Protein AF-A0A7U9T8M6-F1 (afdb_monomer_lite)

pLDDT: mean 84.76, std 17.14, range [43.5, 98.31]

Secondary structure (DSSP, 8-state):
-HHHHHHHHHHHHHHHHHHHHHHHHHHHHHHHHHHHHHHHHHH------S----------HHHHHHHHHHHHHHHHHHHHHHHHHHHHHHHHHTTSS-HHHHHHHIIIIIS---HHHHTTT--

Radius of gyration: 22.62 Å; chains: 1; bounding box: 49×28×73 Å

Structure (mmCIF, N/CA/C/O backbone):
data_AF-A0A7U9T8M6-F1
#
_entry.id   AF-A0A7U9T8M6-F1
#
loop_
_atom_site.group_PDB
_atom_site.id
_atom_site.type_symbol
_atom_site.label_atom_id
_atom_site.label_alt_id
_atom_site.label_comp_id
_atom_site.label_asym_id
_atom_site.label_entity_id
_atom_site.label_seq_id
_atom_site.pdbx_PDB_ins_code
_atom_site.Cartn_x
_atom_site.Cartn_y
_atom_site.Cartn_z
_atom_site.occupancy
_atom_site.B_iso_or_equiv
_atom_site.auth_seq_id
_atom_site.auth_comp_id
_atom_site.auth_asym_id
_atom_site.auth_atom_id
_atom_site.pdbx_PDB_model_num
ATOM 1 N N . MET A 1 1 ? -9.130 17.151 28.798 1.00 62.06 1 MET A N 1
ATOM 2 C CA . MET A 1 1 ? -8.121 17.793 27.920 1.00 62.06 1 MET A CA 1
ATOM 3 C C . MET A 1 1 ? -6.924 16.907 27.564 1.00 62.06 1 MET A C 1
ATOM 5 O O . MET A 1 1 ? -6.620 16.828 26.384 1.00 62.06 1 MET A O 1
ATOM 9 N N . ASN A 1 2 ? -6.233 16.244 28.505 1.00 72.81 2 ASN A N 1
ATOM 10 C CA . ASN A 1 2 ? -5.047 15.431 28.155 1.00 72.81 2 ASN A CA 1
ATOM 11 C C . ASN A 1 2 ? -5.383 14.055 27.547 1.00 72.81 2 ASN A C 1
ATOM 13 O O . ASN A 1 2 ? -4.680 13.612 26.644 1.00 72.81 2 ASN A O 1
ATOM 17 N N . GLN A 1 3 ? -6.468 13.413 27.993 1.00 77.69 3 GLN A N 1
ATOM 18 C CA . GLN A 1 3 ? -6.897 12.107 27.475 1.00 77.69 3 GLN A CA 1
ATOM 19 C C . GLN A 1 3 ? -7.436 12.201 26.038 1.00 77.69 3 GLN A C 1
ATOM 21 O O . GLN A 1 3 ? -6.969 11.506 25.151 1.00 77.69 3 GLN A O 1
ATOM 26 N N . GLU A 1 4 ? -8.316 13.164 25.778 1.00 80.38 4 GLU A N 1
ATOM 27 C CA . GLU A 1 4 ? -8.905 13.399 24.454 1.00 80.38 4 GLU A CA 1
ATOM 28 C C . GLU A 1 4 ? -7.852 13.702 23.371 1.00 80.38 4 GLU A C 1
ATOM 30 O O . GLU A 1 4 ? -7.903 13.167 22.266 1.00 80.38 4 GLU A O 1
ATOM 35 N N . LYS A 1 5 ? -6.817 14.488 23.708 1.00 82.75 5 LYS A N 1
ATOM 36 C CA . LYS A 1 5 ? -5.673 14.725 22.810 1.00 82.75 5 LYS A CA 1
ATOM 37 C C . LYS A 1 5 ? -4.901 13.440 22.494 1.00 82.75 5 LYS A C 1
ATOM 39 O O . LYS A 1 5 ? -4.399 13.286 21.381 1.00 82.75 5 LYS A O 1
ATOM 44 N N . LYS A 1 6 ? -4.793 12.529 23.465 1.00 86.31 6 LYS A N 1
ATOM 45 C CA . LYS A 1 6 ? -4.124 11.234 23.297 1.00 86.31 6 LYS A CA 1
ATOM 46 C C . LYS A 1 6 ? -4.929 10.317 22.372 1.00 86.31 6 LYS A C 1
ATOM 48 O O . LYS A 1 6 ? -4.344 9.720 21.472 1.00 86.31 6 LYS A O 1
ATOM 53 N N . ASP A 1 7 ? -6.247 10.283 22.533 1.00 86.50 7 ASP A N 1
ATOM 54 C CA . ASP A 1 7 ? -7.138 9.430 21.739 1.00 86.50 7 ASP A CA 1
ATOM 55 C C . ASP A 1 7 ? -7.186 9.877 20.266 1.00 86.50 7 ASP A C 1
ATOM 57 O O . ASP A 1 7 ? -7.083 9.055 19.351 1.00 86.50 7 ASP A O 1
ATOM 61 N N . ILE A 1 8 ? -7.237 11.192 20.016 1.00 90.19 8 ILE A N 1
ATOM 62 C CA . ILE A 1 8 ? -7.149 11.760 18.660 1.00 90.19 8 ILE A CA 1
ATOM 63 C C . ILE A 1 8 ? -5.828 11.355 17.988 1.00 90.19 8 ILE A C 1
ATOM 65 O O . ILE A 1 8 ? -5.831 10.892 16.844 1.00 90.19 8 ILE A O 1
ATOM 69 N N . SER A 1 9 ? -4.711 11.469 18.712 1.00 92.38 9 SER A N 1
ATOM 70 C CA . SER A 1 9 ? -3.384 11.090 18.214 1.00 92.38 9 SER A CA 1
ATOM 71 C C . SER A 1 9 ? -3.308 9.601 17.847 1.00 92.38 9 SER A C 1
ATOM 73 O O . SER A 1 9 ? -2.817 9.237 16.776 1.00 92.38 9 SER A O 1
ATOM 75 N N . GLU A 1 10 ? -3.872 8.718 18.674 1.00 93.69 10 GLU A N 1
ATOM 76 C CA . GLU A 1 10 ? -3.918 7.283 18.383 1.00 93.69 10 GLU A CA 1
ATOM 77 C C . GLU A 1 10 ? -4.730 6.973 17.112 1.00 93.69 10 GLU A C 1
ATOM 79 O O . GLU A 1 10 ? -4.304 6.179 16.263 1.00 93.69 10 GLU A O 1
ATOM 84 N N . ILE A 1 11 ? -5.881 7.628 16.940 1.00 94.00 11 ILE A N 1
ATOM 85 C CA . ILE A 1 11 ? -6.730 7.477 15.752 1.00 94.00 11 ILE A CA 1
ATOM 86 C C . ILE A 1 11 ? -5.989 7.926 14.487 1.00 94.00 11 ILE A C 1
ATOM 88 O O . ILE A 1 11 ? -6.077 7.267 13.444 1.00 94.00 11 ILE A O 1
ATOM 92 N N . GLU A 1 12 ? -5.255 9.034 14.548 1.00 95.06 12 GLU A N 1
ATOM 93 C CA . GLU A 1 12 ? -4.467 9.529 13.418 1.00 95.06 12 GLU A CA 1
ATOM 94 C C . GLU A 1 12 ? -3.354 8.559 13.023 1.00 95.06 12 GLU A C 1
ATOM 96 O O . GLU A 1 12 ? -3.203 8.253 11.835 1.00 95.06 12 GLU A O 1
ATOM 101 N N . LEU A 1 13 ? -2.644 7.993 14.002 1.00 96.12 13 LEU A N 1
ATOM 102 C CA . LEU A 1 13 ? -1.614 6.981 13.764 1.00 96.12 13 LEU A CA 1
ATOM 103 C C . LEU A 1 13 ? -2.193 5.727 13.096 1.00 96.12 13 LEU A C 1
ATOM 105 O O . LEU A 1 13 ? -1.621 5.223 12.123 1.00 96.12 13 LEU A O 1
ATOM 109 N N . LYS A 1 14 ? -3.358 5.249 13.553 1.00 95.56 14 LYS A N 1
ATOM 110 C CA . LYS A 1 14 ? -4.067 4.119 12.926 1.00 95.56 14 LYS A CA 1
ATOM 111 C C . LYS A 1 14 ? -4.458 4.440 11.481 1.00 95.56 14 LYS A C 1
ATOM 113 O O . LYS A 1 14 ? -4.183 3.650 10.576 1.00 95.56 14 LYS A O 1
ATOM 118 N N . LYS A 1 15 ? -5.036 5.620 11.231 1.00 94.75 15 LYS A N 1
ATOM 119 C CA . LYS A 1 15 ? -5.402 6.071 9.876 1.00 94.75 15 LYS A CA 1
ATOM 120 C C . LYS A 1 15 ? -4.183 6.155 8.960 1.00 94.75 15 LYS A C 1
ATOM 122 O O . LYS A 1 15 ? -4.259 5.729 7.809 1.00 94.75 15 LYS A O 1
ATOM 127 N N . GLU A 1 16 ? -3.067 6.692 9.442 1.00 96.38 16 GLU A N 1
ATOM 128 C CA . GLU A 1 16 ? -1.837 6.814 8.658 1.00 96.38 16 GLU A CA 1
ATOM 129 C C . GLU A 1 16 ? -1.225 5.443 8.343 1.00 96.38 16 GLU A C 1
ATOM 131 O O . GLU A 1 16 ? -0.836 5.180 7.199 1.00 96.38 16 GLU A O 1
ATOM 136 N N . TYR A 1 17 ? -1.236 4.526 9.314 1.00 97.06 17 TYR A N 1
ATOM 137 C CA . TYR A 1 17 ? -0.832 3.138 9.109 1.00 97.06 17 TYR A CA 1
ATOM 138 C C . TYR A 1 17 ? -1.648 2.466 7.992 1.00 97.06 17 TYR A C 1
ATOM 140 O O . TYR A 1 17 ? -1.063 1.923 7.046 1.00 97.06 17 TYR A O 1
ATOM 148 N N . LEU A 1 18 ? -2.983 2.576 8.043 1.00 96.50 18 LEU A N 1
ATOM 149 C CA . LEU A 1 18 ? -3.898 2.017 7.041 1.00 96.50 18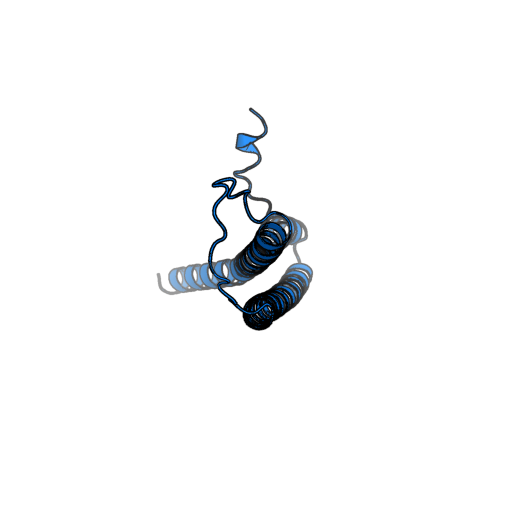 LEU A CA 1
ATOM 150 C C . LEU A 1 18 ? -3.697 2.655 5.653 1.00 96.50 18 LEU A C 1
ATOM 152 O O . LEU A 1 18 ? -3.539 1.954 4.648 1.00 96.50 18 LEU A O 1
ATOM 156 N N . LYS A 1 19 ? -3.584 3.991 5.579 1.00 95.25 19 LYS A N 1
ATOM 157 C CA . LYS A 1 19 ? -3.255 4.730 4.338 1.00 95.25 19 LYS A CA 1
ATOM 158 C C . LYS A 1 19 ? -1.912 4.308 3.739 1.00 95.25 19 LYS A C 1
ATOM 160 O O . LYS A 1 19 ? -1.696 4.444 2.529 1.00 95.25 19 LYS A O 1
ATOM 165 N N . GLY A 1 20 ? -1.012 3.771 4.559 1.00 95.69 20 GLY A N 1
ATOM 166 C CA . GLY A 1 20 ? 0.268 3.223 4.141 1.00 95.69 20 GLY A CA 1
ATOM 167 C C . GLY A 1 20 ? 0.163 2.115 3.088 1.00 95.69 20 GLY A C 1
ATOM 168 O O . GLY A 1 20 ? 1.094 1.980 2.292 1.00 95.69 20 GLY A O 1
ATOM 169 N N . TYR A 1 21 ? -0.932 1.347 3.041 1.00 97.31 21 TYR A N 1
ATOM 170 C CA . TYR A 1 21 ? -1.165 0.363 1.975 1.00 97.31 21 TYR A CA 1
ATOM 171 C C . TYR A 1 21 ? -1.521 1.032 0.644 1.00 97.31 21 TYR A C 1
ATOM 173 O O . TYR A 1 21 ? -0.898 0.733 -0.375 1.00 97.31 21 TYR A O 1
ATOM 181 N N . ALA A 1 22 ? -2.424 2.017 0.653 1.00 95.56 22 ALA A N 1
ATOM 182 C CA . ALA A 1 22 ? -2.776 2.781 -0.544 1.00 95.56 22 ALA A CA 1
ATOM 183 C C . ALA A 1 22 ? -1.545 3.462 -1.174 1.00 95.56 22 ALA A C 1
ATOM 185 O O . ALA A 1 22 ? -1.396 3.496 -2.397 1.00 95.56 22 ALA A O 1
ATOM 186 N N . LYS A 1 23 ? -0.626 3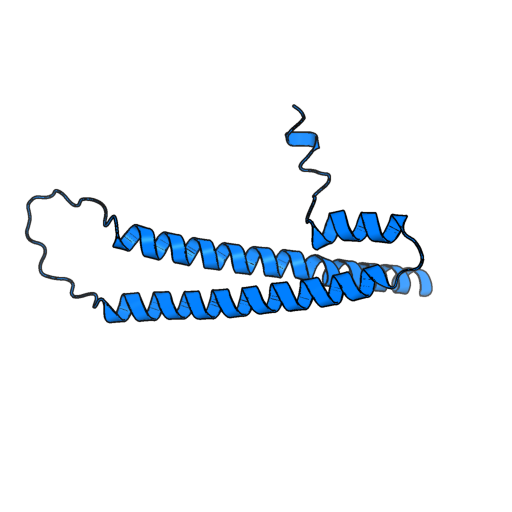.972 -0.338 1.00 95.75 23 LYS A N 1
ATOM 187 C CA . LYS A 1 23 ? 0.668 4.517 -0.785 1.00 95.75 23 LYS A CA 1
ATOM 188 C C . LYS A 1 23 ? 1.510 3.457 -1.513 1.00 95.75 23 LYS A C 1
ATOM 190 O O . LYS A 1 23 ? 1.981 3.734 -2.614 1.00 95.75 23 LYS A O 1
ATOM 195 N N . ALA A 1 24 ? 1.635 2.251 -0.953 1.00 96.38 24 ALA A N 1
ATOM 196 C CA . ALA A 1 24 ? 2.374 1.149 -1.578 1.00 96.38 24 ALA A CA 1
ATOM 197 C C . ALA A 1 24 ? 1.748 0.703 -2.914 1.00 96.38 24 ALA A C 1
ATOM 199 O O . ALA A 1 24 ? 2.464 0.507 -3.895 1.00 96.38 24 ALA A O 1
ATOM 200 N N . VAL A 1 25 ? 0.412 0.624 -2.994 1.00 96.75 25 VAL A N 1
ATOM 201 C CA . VAL A 1 25 ? -0.308 0.330 -4.249 1.00 96.75 25 VAL A CA 1
ATOM 202 C C . VAL A 1 25 ? 0.003 1.376 -5.321 1.00 96.75 25 VAL A C 1
ATOM 204 O O . 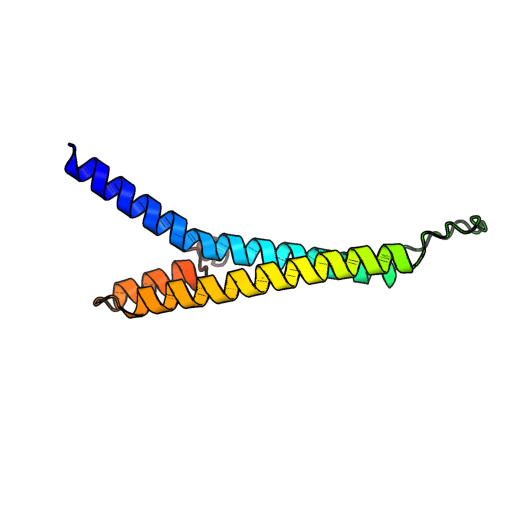VAL A 1 25 ? 0.311 1.016 -6.456 1.00 96.75 25 VAL A O 1
ATOM 207 N N . ARG A 1 26 ? -0.034 2.671 -4.976 1.00 96.31 26 ARG A N 1
ATOM 208 C CA . ARG A 1 26 ? 0.286 3.753 -5.922 1.00 96.31 26 ARG A CA 1
ATOM 209 C C . ARG A 1 26 ? 1.736 3.700 -6.403 1.00 96.31 26 ARG A C 1
ATOM 211 O O . ARG A 1 26 ? 1.972 3.901 -7.588 1.00 96.31 26 ARG A O 1
ATOM 218 N N . GLN A 1 27 ? 2.694 3.428 -5.517 1.00 97.00 27 GLN A N 1
ATOM 219 C CA . GLN A 1 27 ? 4.110 3.298 -5.888 1.00 97.00 27 GLN A CA 1
ATOM 220 C C . GLN A 1 27 ? 4.338 2.135 -6.859 1.00 97.00 27 GLN A C 1
ATOM 222 O O . GLN A 1 27 ? 4.982 2.321 -7.889 1.00 97.00 27 GLN A O 1
ATOM 227 N N . MET A 1 28 ? 3.736 0.975 -6.577 1.00 97.69 28 MET A N 1
ATOM 228 C CA . MET A 1 28 ? 3.778 -0.188 -7.463 1.00 97.69 28 MET A CA 1
ATOM 229 C C . MET A 1 28 ? 3.198 0.142 -8.847 1.00 97.69 28 MET A C 1
ATOM 231 O O . MET A 1 28 ? 3.881 -0.061 -9.845 1.00 97.69 28 MET A O 1
ATOM 235 N N . LYS A 1 29 ? 1.986 0.720 -8.911 1.00 96.12 29 LYS A N 1
ATOM 236 C CA . LYS A 1 29 ? 1.338 1.104 -10.181 1.00 96.12 29 LYS A CA 1
ATOM 237 C C . LYS A 1 29 ? 2.162 2.119 -10.982 1.00 96.12 29 LYS A C 1
ATOM 239 O O . LYS A 1 29 ? 2.244 2.011 -12.196 1.00 96.12 29 LYS A O 1
ATOM 244 N N . ARG A 1 30 ? 2.793 3.096 -10.321 1.00 97.56 30 ARG A N 1
ATOM 245 C CA . ARG A 1 30 ? 3.670 4.073 -10.995 1.00 97.56 30 ARG A CA 1
ATOM 246 C C . ARG A 1 30 ? 4.896 3.412 -11.624 1.00 97.56 30 ARG A C 1
ATOM 248 O O . ARG A 1 30 ? 5.247 3.759 -12.741 1.00 97.56 30 ARG A O 1
ATOM 255 N N . SER A 1 31 ? 5.534 2.476 -10.921 1.00 97.06 31 SER A N 1
ATOM 256 C CA . SER A 1 31 ? 6.678 1.729 -11.464 1.00 97.06 31 SER A CA 1
ATOM 257 C C . SER A 1 31 ? 6.248 0.809 -12.615 1.00 97.06 31 SER A C 1
ATOM 259 O O . SER A 1 31 ? 6.907 0.774 -13.644 1.00 97.06 31 SER A O 1
ATOM 261 N N . GLU A 1 32 ? 5.078 0.170 -12.512 1.00 97.00 32 GLU A N 1
ATOM 262 C CA . GLU A 1 32 ? 4.491 -0.619 -13.605 1.00 97.00 32 GLU A CA 1
ATOM 263 C C . GLU A 1 32 ? 4.241 0.216 -14.872 1.00 97.00 32 GLU A C 1
ATOM 265 O O . GLU A 1 32 ? 4.552 -0.226 -15.975 1.00 97.00 32 GLU A O 1
ATOM 270 N N . LEU A 1 33 ? 3.696 1.429 -14.723 1.00 95.94 33 LEU A N 1
ATOM 271 C CA . LEU A 1 33 ? 3.465 2.340 -15.848 1.00 95.94 33 LEU A CA 1
ATOM 272 C C . LEU A 1 33 ? 4.772 2.748 -16.529 1.00 95.94 33 LEU A C 1
ATOM 274 O O . LEU A 1 33 ? 4.836 2.723 -17.752 1.00 95.94 33 LEU A O 1
ATOM 278 N N . LYS A 1 34 ? 5.820 3.044 -15.753 1.00 94.94 34 LYS A N 1
ATOM 279 C CA . LYS A 1 34 ? 7.148 3.346 -16.303 1.00 94.94 34 LYS A CA 1
ATOM 280 C C . LYS A 1 34 ? 7.719 2.185 -17.109 1.00 94.94 34 LYS A C 1
ATOM 282 O O . LYS A 1 34 ? 8.213 2.399 -18.205 1.00 94.94 34 LYS A O 1
ATOM 287 N N . ILE A 1 35 ? 7.625 0.958 -16.591 1.00 95.81 35 ILE A N 1
ATOM 288 C CA . ILE A 1 35 ? 8.075 -0.242 -17.313 1.00 95.81 35 ILE A CA 1
ATOM 289 C C . ILE A 1 35 ? 7.327 -0.360 -18.648 1.00 95.81 35 ILE A C 1
ATOM 291 O O . ILE A 1 35 ? 7.950 -0.567 -19.686 1.00 95.81 35 ILE A O 1
ATOM 295 N N . LYS A 1 36 ? 6.000 -0.161 -18.649 1.00 93.69 36 LYS A N 1
ATOM 296 C CA . LYS A 1 36 ? 5.189 -0.180 -19.879 1.00 93.69 36 LYS A CA 1
ATOM 297 C C . LYS A 1 36 ? 5.617 0.900 -20.873 1.00 93.69 36 LYS A C 1
ATOM 299 O O . LYS A 1 36 ? 5.777 0.594 -22.047 1.00 93.69 36 LYS A O 1
ATOM 304 N N . GLU A 1 37 ? 5.832 2.127 -20.411 1.00 90.94 37 GLU A N 1
ATOM 305 C CA . GLU A 1 37 ? 6.310 3.241 -21.236 1.00 90.94 37 GLU A CA 1
ATOM 306 C C . GLU A 1 37 ? 7.685 2.942 -21.852 1.00 90.94 37 GLU A C 1
ATOM 308 O O . GLU A 1 37 ? 7.869 3.089 -23.057 1.00 90.94 37 GLU A O 1
ATOM 313 N N . MET A 1 38 ? 8.628 2.424 -21.057 1.00 89.44 38 MET A N 1
ATOM 314 C CA . MET A 1 38 ? 9.949 2.012 -21.542 1.00 89.44 38 MET A CA 1
ATOM 315 C C . MET A 1 38 ? 9.856 0.921 -22.613 1.00 89.44 38 MET A C 1
ATOM 317 O O . MET A 1 38 ? 10.608 0.955 -23.588 1.00 89.44 38 MET A O 1
ATOM 321 N N . CYS A 1 39 ? 8.947 -0.044 -22.459 1.00 87.31 39 CYS A N 1
ATOM 322 C CA . CYS A 1 39 ? 8.714 -1.083 -23.462 1.00 87.31 39 CYS A CA 1
ATOM 323 C C . CYS A 1 39 ? 8.074 -0.523 -24.741 1.00 87.31 39 CYS A C 1
ATOM 325 O O . CYS A 1 39 ? 8.499 -0.878 -25.838 1.00 87.31 39 CYS A O 1
ATOM 327 N N . LEU A 1 40 ? 7.090 0.373 -24.618 1.00 84.94 40 LEU A N 1
ATOM 328 C CA . LEU A 1 40 ? 6.427 1.006 -25.762 1.00 84.94 40 LEU A CA 1
ATOM 329 C C . LEU A 1 40 ? 7.392 1.878 -26.569 1.00 84.94 40 LEU A C 1
ATOM 331 O O . LEU A 1 40 ? 7.440 1.742 -27.786 1.00 84.94 40 LEU A O 1
ATOM 335 N N . ASN A 1 41 ? 8.219 2.687 -25.903 1.00 79.81 41 ASN A N 1
ATOM 336 C CA . ASN A 1 41 ? 9.224 3.529 -26.562 1.00 79.81 41 ASN A CA 1
ATOM 337 C C . ASN A 1 41 ? 10.274 2.705 -27.328 1.00 79.81 41 ASN A C 1
ATOM 339 O O . ASN A 1 41 ? 10.840 3.185 -28.305 1.00 79.81 41 ASN A O 1
ATOM 343 N N . ARG A 1 42 ? 10.526 1.455 -26.909 1.00 76.94 42 ARG A N 1
ATOM 344 C CA . ARG A 1 42 ? 11.402 0.522 -27.632 1.00 76.94 42 ARG A CA 1
ATOM 345 C C . ARG A 1 42 ? 10.735 -0.074 -28.873 1.00 76.94 42 ARG A C 1
ATOM 347 O O . ARG A 1 42 ? 11.410 -0.257 -29.879 1.00 76.94 42 ARG A O 1
ATOM 354 N N . ILE A 1 43 ? 9.458 -0.449 -28.782 1.00 72.19 43 ILE A N 1
ATOM 355 C CA . ILE A 1 43 ? 8.730 -1.129 -29.869 1.00 72.19 43 ILE A CA 1
ATOM 356 C C . ILE A 1 43 ? 8.269 -0.125 -30.933 1.00 72.19 43 ILE A C 1
ATOM 358 O O . ILE A 1 43 ? 8.290 -0.435 -32.121 1.00 72.19 43 ILE A O 1
ATOM 362 N N . CYS A 1 44 ? 7.902 1.082 -30.508 1.00 62.28 44 CYS A N 1
ATOM 363 C CA . CYS A 1 44 ? 7.453 2.174 -31.360 1.00 62.28 44 CYS A CA 1
ATOM 364 C C . CYS A 1 44 ? 8.368 3.394 -31.175 1.00 62.28 44 CYS A C 1
ATOM 366 O O . CYS A 1 44 ? 7.917 4.405 -30.627 1.00 62.28 44 CYS A O 1
ATOM 368 N N . PRO A 1 45 ? 9.645 3.336 -31.603 1.00 64.50 45 PRO A N 1
ATOM 369 C CA . PRO A 1 45 ? 10.447 4.542 -31.715 1.00 64.50 45 PRO A CA 1
ATOM 370 C C . PRO A 1 45 ? 9.742 5.407 -32.757 1.00 64.50 45 PRO A C 1
ATOM 372 O O . PRO A 1 45 ? 9.640 5.023 -33.921 1.00 64.50 45 PRO A O 1
ATOM 375 N N . SER A 1 46 ? 9.136 6.507 -32.314 1.00 56.16 46 SER A N 1
ATOM 376 C CA . SER A 1 46 ? 8.401 7.438 -33.166 1.00 56.16 46 SER A CA 1
ATOM 377 C C . SER A 1 46 ? 9.151 7.657 -34.478 1.00 56.16 46 SER A C 1
ATOM 379 O O . SER A 1 46 ? 10.335 7.987 -34.466 1.00 56.16 46 SER A O 1
ATOM 381 N N . VAL A 1 47 ? 8.444 7.428 -35.582 1.00 54.81 47 VAL A N 1
ATOM 382 C CA . VAL A 1 47 ? 8.897 7.589 -36.962 1.00 54.81 47 VAL A CA 1
ATOM 383 C C . VAL A 1 47 ? 9.545 8.969 -37.131 1.00 54.81 47 VAL A C 1
ATOM 385 O O . VAL A 1 47 ? 8.849 9.971 -37.266 1.00 54.81 47 VAL A O 1
ATOM 388 N N . ILE A 1 48 ? 10.878 9.029 -37.109 1.00 52.41 48 ILE A N 1
ATOM 389 C CA . ILE A 1 48 ? 11.641 10.172 -37.620 1.00 52.41 48 ILE A CA 1
ATOM 390 C C . ILE A 1 48 ? 11.794 9.905 -39.119 1.00 52.41 48 ILE A C 1
ATOM 392 O O . ILE A 1 48 ? 12.689 9.179 -39.545 1.00 52.41 48 ILE A O 1
ATOM 396 N N . ASN A 1 49 ? 10.850 10.412 -39.914 1.00 51.25 49 ASN A N 1
ATOM 397 C CA . ASN A 1 49 ? 10.836 10.284 -41.375 1.00 51.25 49 ASN A CA 1
ATOM 398 C C . ASN A 1 49 ? 11.487 11.503 -42.049 1.00 51.25 49 ASN A C 1
ATOM 400 O O . ASN A 1 49 ? 10.895 12.093 -42.945 1.00 51.25 49 ASN A O 1
ATOM 404 N N . ASP A 1 50 ? 12.689 11.892 -41.616 1.00 61.38 50 ASP A N 1
ATOM 405 C CA . ASP A 1 50 ? 13.414 13.035 -42.205 1.00 61.38 50 ASP A CA 1
ATOM 406 C C . ASP A 1 50 ? 14.375 12.622 -43.336 1.00 61.38 50 ASP A C 1
ATOM 408 O O . ASP A 1 50 ? 15.145 13.436 -43.836 1.00 61.38 50 ASP A O 1
ATOM 412 N N . GLY A 1 51 ? 14.353 11.354 -43.771 1.00 61.09 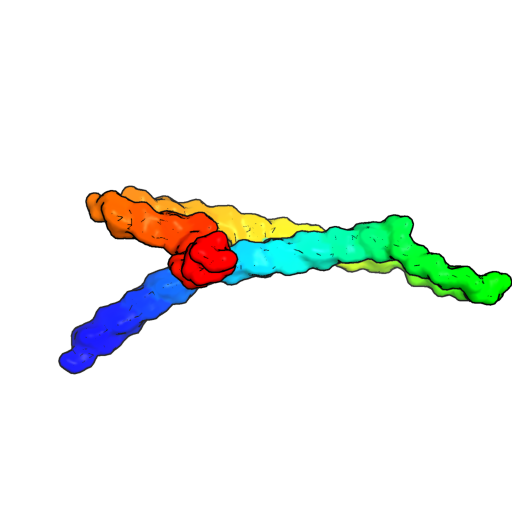51 GLY A N 1
ATOM 413 C CA . GLY A 1 51 ? 15.142 10.864 -44.915 1.00 61.09 51 GLY A CA 1
ATOM 414 C C . GLY A 1 51 ? 16.668 10.955 -44.751 1.00 61.09 51 GLY A C 1
ATOM 415 O O . GLY A 1 51 ? 17.409 10.610 -45.670 1.00 61.09 51 GLY A O 1
ATOM 416 N N . MET A 1 52 ? 17.149 11.398 -43.589 1.00 75.38 52 MET A N 1
ATOM 417 C CA . MET A 1 52 ? 18.548 11.706 -43.324 1.00 75.38 52 MET A CA 1
ATOM 418 C C . MET A 1 52 ? 19.171 10.590 -42.468 1.00 75.38 52 MET A C 1
ATOM 420 O O . MET A 1 52 ? 18.641 10.282 -41.397 1.00 75.38 52 MET A O 1
ATOM 424 N N . PRO A 1 53 ? 20.286 9.960 -42.887 1.00 58.75 53 PRO A N 1
ATOM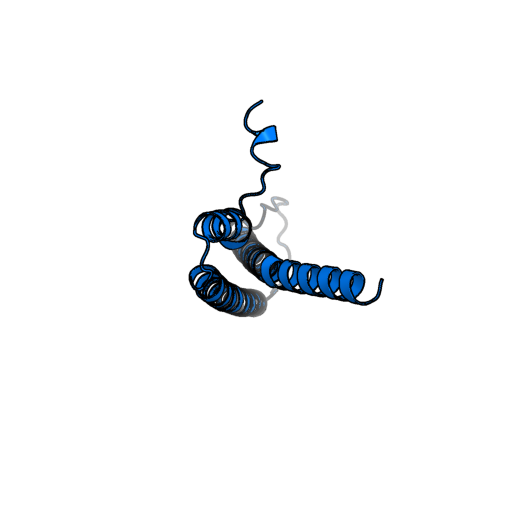 425 C CA . PRO A 1 53 ? 20.969 8.976 -42.059 1.00 58.75 53 PRO A CA 1
ATOM 426 C C . PRO A 1 53 ? 21.594 9.689 -40.856 1.00 58.75 53 PRO A C 1
ATOM 428 O O . PRO A 1 53 ? 22.637 10.334 -40.963 1.00 58.75 53 PRO A O 1
ATOM 431 N N . HIS A 1 54 ? 20.948 9.596 -39.696 1.00 59.66 54 HIS A N 1
ATOM 432 C CA . HIS A 1 54 ? 21.551 10.048 -38.452 1.00 59.66 54 HIS A CA 1
ATOM 433 C C . HIS A 1 54 ? 22.678 9.086 -38.074 1.00 59.66 54 HIS A C 1
ATOM 435 O O . HIS A 1 54 ? 22.465 7.880 -37.936 1.00 59.66 54 HIS A O 1
ATOM 441 N N . ALA A 1 55 ? 23.887 9.635 -37.928 1.00 51.31 55 ALA A N 1
ATOM 442 C CA . ALA A 1 55 ? 25.038 8.933 -37.382 1.00 51.31 55 ALA A CA 1
ATOM 443 C C . ALA A 1 55 ? 24.621 8.213 -36.095 1.00 51.31 55 ALA A C 1
ATOM 445 O O . ALA A 1 55 ? 24.023 8.819 -35.206 1.00 51.31 55 ALA A O 1
ATOM 446 N N . SER A 1 56 ? 24.894 6.912 -36.044 1.00 55.56 56 SER A N 1
ATOM 447 C CA . SER A 1 56 ? 24.502 5.998 -34.979 1.00 55.56 56 SER A CA 1
ATOM 448 C C . SER A 1 56 ? 24.788 6.582 -33.595 1.00 55.56 56 SER A C 1
ATOM 450 O O . SER A 1 56 ? 25.916 6.515 -33.104 1.00 55.56 56 SER A O 1
ATOM 452 N N . SER A 1 57 ? 23.759 7.094 -32.923 1.00 53.28 57 SER A N 1
ATOM 453 C CA . SER A 1 57 ? 23.783 7.168 -31.473 1.00 53.28 57 SER A CA 1
ATOM 454 C C . SER A 1 57 ? 23.635 5.731 -30.981 1.00 53.28 57 SER A C 1
ATOM 456 O O . SER A 1 57 ? 22.536 5.220 -30.780 1.00 53.28 57 SER A O 1
ATOM 458 N N . GLN A 1 58 ? 24.773 5.048 -30.835 1.00 54.50 58 GLN A N 1
ATOM 459 C CA . GLN A 1 58 ? 24.923 3.853 -30.004 1.00 54.50 58 GLN A CA 1
ATOM 460 C C . GLN A 1 58 ? 24.605 4.223 -28.544 1.00 54.50 58 GLN A C 1
ATOM 462 O O . GLN A 1 58 ? 25.450 4.156 -27.660 1.00 54.50 58 GLN A O 1
ATOM 467 N N . ASN A 1 59 ? 23.379 4.662 -28.261 1.00 56.72 59 ASN A N 1
ATOM 468 C CA . ASN A 1 59 ? 22.833 4.530 -26.925 1.00 56.72 59 ASN A CA 1
ATOM 469 C C . ASN A 1 59 ? 22.583 3.037 -26.764 1.00 56.72 59 ASN A C 1
ATOM 471 O O . ASN A 1 59 ? 21.562 2.506 -27.202 1.00 56.72 59 ASN A O 1
ATOM 475 N N . ASP A 1 60 ? 23.613 2.366 -26.250 1.00 64.00 60 ASP A N 1
ATOM 476 C CA . ASP A 1 60 ? 23.718 0.922 -26.223 1.00 64.00 60 ASP A CA 1
ATOM 477 C C . ASP A 1 60 ? 22.455 0.294 -25.645 1.00 64.00 60 ASP A C 1
ATOM 479 O O . ASP A 1 60 ? 21.960 0.675 -24.579 1.00 64.00 60 ASP A O 1
ATOM 483 N N . LEU A 1 61 ? 21.967 -0.739 -26.327 1.00 69.25 61 LEU A N 1
ATOM 484 C CA . LEU A 1 61 ? 20.875 -1.587 -25.852 1.00 69.25 61 LEU A CA 1
ATOM 485 C C . LEU A 1 61 ? 21.113 -2.075 -24.409 1.00 69.25 61 LEU A C 1
ATOM 487 O O . LEU A 1 61 ? 20.153 -2.292 -23.670 1.00 69.25 61 LEU A O 1
ATOM 491 N N . SER A 1 62 ? 22.381 -2.192 -23.993 1.00 75.25 62 SER A N 1
ATOM 492 C CA . SER A 1 62 ? 22.797 -2.511 -22.624 1.00 75.25 62 SER A CA 1
ATOM 493 C C . SER A 1 62 ? 22.391 -1.436 -21.605 1.00 75.25 62 SER A C 1
ATOM 495 O O . SER A 1 62 ? 21.898 -1.775 -20.531 1.00 75.25 62 SER A O 1
ATOM 497 N N . SER A 1 63 ? 22.514 -0.150 -21.943 1.00 79.94 63 SER A N 1
ATOM 498 C CA . SER A 1 63 ? 22.127 0.968 -21.074 1.00 79.94 63 SER A CA 1
ATOM 499 C C . SER A 1 63 ? 20.611 1.015 -20.871 1.00 79.94 63 SER A C 1
ATOM 501 O O . SER A 1 63 ? 20.134 1.186 -19.748 1.00 79.94 63 SER A O 1
ATOM 503 N N . TYR A 1 64 ? 19.838 0.784 -21.937 1.00 84.62 64 TYR A N 1
ATOM 504 C CA . TYR A 1 64 ? 18.384 0.622 -21.841 1.00 84.62 64 TYR A CA 1
ATOM 505 C C . TYR A 1 64 ? 18.000 -0.591 -20.979 1.00 84.62 64 TYR A C 1
ATOM 507 O O . TYR A 1 64 ? 17.160 -0.470 -20.084 1.00 84.62 64 TYR A O 1
ATOM 515 N N . ALA A 1 65 ? 18.630 -1.747 -21.218 1.00 87.12 65 ALA A N 1
ATOM 516 C CA . ALA A 1 65 ? 18.364 -2.972 -20.468 1.00 87.12 65 ALA A CA 1
ATOM 517 C C . ALA A 1 65 ? 18.637 -2.789 -18.966 1.00 87.12 65 ALA A C 1
ATOM 519 O O . ALA A 1 65 ? 17.816 -3.191 -18.144 1.00 87.12 65 ALA A O 1
ATOM 520 N N . ALA A 1 66 ? 19.727 -2.104 -18.609 1.00 90.94 66 ALA A N 1
ATOM 521 C CA . ALA A 1 66 ? 20.064 -1.796 -17.222 1.00 90.94 66 ALA A CA 1
ATOM 522 C C . ALA A 1 66 ? 19.012 -0.901 -16.540 1.00 90.94 66 ALA A C 1
ATOM 524 O O . ALA A 1 66 ? 18.635 -1.148 -15.391 1.00 90.94 66 ALA A O 1
ATOM 525 N N . LEU A 1 67 ? 18.499 0.122 -17.235 1.00 91.56 67 LEU A N 1
ATOM 526 C CA . LEU A 1 67 ? 17.436 0.986 -16.706 1.00 91.56 67 LEU A CA 1
ATOM 527 C C . LEU A 1 67 ? 16.122 0.220 -16.508 1.00 91.56 67 LEU A C 1
ATOM 529 O O . LEU A 1 67 ? 15.442 0.420 -15.496 1.00 91.56 67 LEU A O 1
ATOM 533 N N . LEU A 1 68 ? 15.773 -0.658 -17.455 1.00 93.81 68 LEU A N 1
ATOM 534 C CA . LEU A 1 68 ? 14.569 -1.483 -17.377 1.00 93.81 68 LEU A CA 1
ATOM 535 C C . LEU A 1 68 ? 14.655 -2.439 -16.184 1.00 93.81 68 LEU A C 1
ATOM 537 O O . LEU A 1 68 ? 13.765 -2.437 -15.336 1.00 93.81 68 LEU A O 1
ATOM 541 N N . GLU A 1 69 ? 15.767 -3.163 -16.054 1.00 94.62 69 GLU A N 1
ATOM 542 C CA . GLU A 1 69 ? 16.021 -4.067 -14.930 1.00 94.62 69 GLU A CA 1
ATOM 543 C C . GLU A 1 69 ? 15.968 -3.318 -13.585 1.00 94.62 69 GLU A C 1
ATOM 545 O O . GLU A 1 69 ? 15.428 -3.807 -12.587 1.00 94.62 69 GLU A O 1
ATOM 550 N N . GLN A 1 70 ? 16.492 -2.091 -13.536 1.00 96.19 70 GLN A N 1
ATOM 551 C CA . GLN A 1 70 ? 16.432 -1.260 -12.338 1.00 96.19 70 GLN A CA 1
ATOM 552 C C . GLN A 1 70 ? 14.988 -0.892 -11.955 1.00 96.19 70 GLN A C 1
ATOM 554 O O . GLN A 1 70 ? 14.650 -0.880 -10.766 1.00 96.19 70 GLN A O 1
ATOM 559 N N . GLU A 1 71 ? 14.129 -0.549 -12.918 1.00 96.81 71 GLU A N 1
ATOM 560 C CA . GLU A 1 71 ? 12.708 -0.293 -12.648 1.00 96.81 71 GLU A CA 1
ATOM 561 C C . GLU A 1 71 ? 11.939 -1.583 -12.323 1.00 96.81 71 GLU A C 1
ATOM 563 O O . GLU A 1 71 ? 11.119 -1.570 -11.407 1.00 96.81 71 GLU A O 1
ATOM 568 N N . GLU A 1 72 ? 12.264 -2.727 -12.927 1.00 97.19 72 GLU A N 1
ATOM 569 C CA . GLU A 1 72 ? 11.691 -4.030 -12.552 1.00 97.19 72 GLU A CA 1
ATOM 570 C C . GLU A 1 72 ? 12.024 -4.411 -11.103 1.00 97.19 72 GLU A C 1
ATOM 572 O O . GLU A 1 72 ? 11.138 -4.791 -10.329 1.00 97.19 72 GLU A O 1
ATOM 577 N N . LYS A 1 73 ? 13.280 -4.227 -10.677 1.00 98.06 73 LYS A N 1
ATOM 578 C CA . LYS A 1 73 ? 13.690 -4.415 -9.273 1.00 98.06 73 LYS A CA 1
ATOM 579 C C . LYS A 1 73 ? 12.905 -3.497 -8.333 1.00 98.06 73 LYS A C 1
ATOM 581 O O . LYS A 1 73 ? 12.464 -3.929 -7.260 1.00 98.06 73 LYS A O 1
ATOM 586 N N . ARG A 1 74 ? 12.683 -2.235 -8.725 1.00 97.38 74 ARG A N 1
ATOM 587 C CA . ARG A 1 74 ? 11.845 -1.286 -7.968 1.00 97.38 74 ARG A CA 1
ATOM 588 C C . ARG A 1 74 ? 10.395 -1.758 -7.887 1.00 97.38 74 ARG A C 1
ATOM 590 O O . ARG A 1 74 ? 9.833 -1.781 -6.788 1.00 97.38 74 ARG A O 1
ATOM 597 N N . TYR A 1 75 ? 9.813 -2.194 -9.001 1.00 98.12 75 TYR A N 1
ATOM 598 C CA . TYR A 1 75 ? 8.467 -2.753 -9.050 1.00 98.12 75 TYR A CA 1
ATOM 599 C C . TYR A 1 75 ? 8.325 -3.948 -8.102 1.00 98.12 75 TYR A C 1
ATOM 601 O O . TYR A 1 75 ? 7.405 -3.966 -7.281 1.00 98.12 75 TYR A O 1
ATOM 609 N N . MET A 1 76 ? 9.264 -4.900 -8.132 1.00 98.19 76 MET A N 1
ATOM 610 C CA . MET A 1 76 ? 9.239 -6.075 -7.254 1.00 98.19 76 MET A CA 1
ATOM 611 C C . MET A 1 76 ? 9.303 -5.687 -5.774 1.00 98.19 76 MET A C 1
ATOM 613 O O . MET A 1 76 ? 8.523 -6.197 -4.964 1.00 98.19 76 MET A O 1
ATOM 617 N N . LYS A 1 77 ? 10.151 -4.714 -5.417 1.00 97.88 77 LYS A N 1
ATOM 618 C CA . LYS A 1 77 ? 10.210 -4.163 -4.056 1.00 97.88 77 LYS A CA 1
ATOM 619 C C . LYS A 1 77 ? 8.862 -3.578 -3.622 1.00 97.88 77 LYS A C 1
ATOM 621 O O . LYS A 1 77 ? 8.387 -3.885 -2.526 1.00 97.88 77 LYS A O 1
ATOM 626 N N . TYR A 1 78 ? 8.221 -2.764 -4.461 1.00 97.56 78 TYR A N 1
ATOM 627 C CA . TYR A 1 78 ? 6.915 -2.177 -4.139 1.00 97.56 78 TYR A CA 1
ATOM 628 C C . TYR A 1 78 ? 5.793 -3.217 -4.095 1.00 97.56 78 TYR A C 1
ATOM 630 O O . TYR A 1 78 ? 4.931 -3.150 -3.216 1.00 97.56 78 TYR A O 1
ATOM 638 N N . ARG A 1 79 ? 5.819 -4.215 -4.985 1.00 97.81 79 ARG A N 1
ATOM 639 C CA . ARG A 1 79 ? 4.878 -5.341 -4.988 1.00 97.81 79 ARG A CA 1
ATOM 640 C C . ARG A 1 79 ? 4.973 -6.133 -3.686 1.00 97.81 79 ARG A C 1
ATOM 642 O O . ARG A 1 79 ? 3.945 -6.392 -3.061 1.00 97.81 79 ARG A O 1
ATOM 649 N N . TYR A 1 80 ? 6.185 -6.444 -3.233 1.00 98.25 80 TYR A N 1
ATOM 650 C CA . TYR A 1 80 ? 6.399 -7.114 -1.952 1.00 98.25 80 TYR A CA 1
ATOM 651 C C . TYR A 1 80 ? 5.871 -6.283 -0.775 1.00 98.25 80 TYR A C 1
ATOM 653 O O . TYR A 1 80 ? 5.123 -6.789 0.063 1.00 98.25 80 TYR A O 1
ATOM 661 N N . GLN A 1 81 ? 6.185 -4.983 -0.731 1.00 97.56 81 GLN A N 1
ATOM 662 C CA . GLN A 1 81 ? 5.681 -4.084 0.313 1.00 97.56 81 GLN A CA 1
ATOM 663 C C . GLN A 1 81 ? 4.151 -4.003 0.329 1.00 97.56 81 GLN A C 1
ATOM 665 O O . GLN A 1 81 ? 3.552 -4.023 1.406 1.00 97.56 81 GLN A O 1
ATOM 670 N N . ARG A 1 82 ? 3.515 -3.943 -0.847 1.00 97.50 82 ARG A N 1
ATOM 671 C CA . ARG A 1 82 ? 2.057 -3.986 -0.984 1.00 97.50 82 ARG A CA 1
ATOM 672 C C . ARG A 1 82 ? 1.494 -5.267 -0.372 1.00 97.50 82 ARG A C 1
ATOM 674 O O . ARG A 1 82 ? 0.587 -5.168 0.446 1.00 97.50 82 ARG A O 1
ATOM 681 N N . ILE A 1 83 ? 2.024 -6.437 -0.739 1.00 98.19 83 ILE A N 1
ATOM 682 C CA . ILE A 1 83 ? 1.551 -7.739 -0.233 1.00 98.19 83 ILE A CA 1
ATOM 683 C C . ILE A 1 83 ? 1.723 -7.815 1.286 1.00 98.19 83 ILE A C 1
ATOM 685 O O . ILE A 1 83 ? 0.766 -8.115 1.998 1.00 98.19 83 ILE A O 1
ATOM 689 N N . LYS A 1 84 ? 2.911 -7.459 1.792 1.00 98.25 84 LYS A N 1
ATOM 690 C CA . LYS A 1 84 ? 3.213 -7.454 3.229 1.00 98.25 84 LYS A CA 1
ATOM 691 C C . LYS A 1 84 ? 2.239 -6.571 4.011 1.00 98.25 84 LYS A C 1
ATOM 693 O O . LYS A 1 84 ? 1.728 -6.993 5.044 1.00 98.25 84 LYS A O 1
ATOM 698 N N . LYS A 1 85 ? 1.969 -5.354 3.524 1.00 97.94 85 LYS A N 1
ATOM 699 C CA . LYS A 1 85 ? 1.023 -4.429 4.165 1.00 97.94 85 LYS A CA 1
ATOM 700 C C . LYS A 1 85 ? -0.420 -4.910 4.064 1.00 97.94 85 LYS A C 1
ATOM 702 O O . LYS A 1 85 ? -1.129 -4.821 5.056 1.00 97.94 85 LYS A O 1
ATOM 707 N N . CYS A 1 86 ? -0.833 -5.427 2.906 1.00 98.00 86 CYS A N 1
ATOM 708 C CA . CYS A 1 86 ? -2.174 -5.976 2.707 1.00 98.00 86 CYS A CA 1
ATOM 709 C C . CYS A 1 86 ? -2.460 -7.066 3.736 1.00 98.00 86 CYS A C 1
ATOM 711 O O . CYS A 1 86 ? -3.448 -6.972 4.456 1.00 98.00 86 CYS A O 1
ATOM 713 N N . LYS A 1 87 ? -1.550 -8.042 3.851 1.00 98.31 87 LYS A N 1
ATOM 714 C CA . LYS A 1 87 ? -1.662 -9.135 4.816 1.00 98.31 87 LYS A CA 1
ATOM 715 C C . LYS A 1 87 ? -1.703 -8.607 6.248 1.00 98.31 87 LYS A C 1
ATOM 717 O O . LYS A 1 87 ? -2.661 -8.857 6.957 1.00 98.31 87 LYS A O 1
ATOM 722 N N . ALA A 1 88 ? -0.724 -7.792 6.643 1.00 98.31 88 ALA A N 1
ATOM 723 C CA . ALA A 1 88 ? -0.645 -7.281 8.012 1.00 98.31 88 ALA A CA 1
ATOM 724 C C . ALA A 1 88 ? -1.867 -6.448 8.439 1.00 98.31 88 ALA A C 1
ATOM 726 O O . ALA A 1 88 ? -2.243 -6.484 9.606 1.00 98.31 88 ALA A O 1
ATOM 727 N N . ILE A 1 89 ? -2.460 -5.675 7.524 1.00 98.19 89 ILE A N 1
ATOM 728 C CA . ILE A 1 89 ? -3.676 -4.903 7.804 1.00 98.19 89 ILE A CA 1
ATOM 729 C C . ILE A 1 89 ? -4.889 -5.829 7.864 1.00 98.19 89 ILE A C 1
ATOM 731 O O . ILE A 1 89 ? -5.640 -5.744 8.827 1.00 98.19 89 ILE A O 1
ATOM 735 N N . THR A 1 90 ? -5.048 -6.720 6.883 1.00 98.12 90 THR A N 1
ATOM 736 C CA . THR A 1 90 ? -6.172 -7.670 6.837 1.00 98.12 90 THR A CA 1
ATOM 737 C C . THR A 1 90 ? -6.187 -8.533 8.096 1.00 98.12 90 THR A C 1
ATOM 739 O O . THR A 1 90 ? -7.173 -8.528 8.815 1.00 98.12 90 THR A O 1
ATOM 742 N N . ASP A 1 91 ? -5.052 -9.136 8.460 1.00 98.31 91 ASP A N 1
ATOM 743 C CA . ASP A 1 91 ? -4.916 -9.965 9.664 1.00 98.31 91 ASP A CA 1
ATOM 744 C C . ASP A 1 91 ? -5.277 -9.209 10.957 1.00 98.31 91 ASP A C 1
ATOM 746 O O . ASP A 1 91 ? -5.660 -9.828 11.946 1.00 98.31 91 ASP A O 1
ATOM 750 N N . ARG A 1 92 ? -5.100 -7.880 10.994 1.00 97.62 92 ARG A N 1
ATOM 751 C CA . ARG A 1 92 ? -5.476 -7.044 12.146 1.00 97.62 92 ARG A CA 1
ATOM 752 C C . ARG A 1 92 ? -6.956 -6.687 12.137 1.00 97.62 92 ARG A C 1
ATOM 754 O O . ARG A 1 92 ? -7.548 -6.684 13.207 1.00 97.62 92 ARG A O 1
ATOM 761 N N . ILE A 1 93 ? -7.515 -6.384 10.966 1.00 97.38 93 ILE A N 1
ATOM 762 C CA . ILE A 1 93 ? -8.946 -6.113 10.795 1.00 97.38 93 ILE A CA 1
ATOM 763 C C . ILE A 1 93 ? -9.744 -7.355 11.200 1.00 97.38 93 ILE A C 1
ATOM 765 O O . ILE A 1 93 ? -10.616 -7.258 12.049 1.00 97.38 93 ILE A O 1
ATOM 769 N N . GLU A 1 94 ? -9.367 -8.538 10.715 1.00 97.44 94 GLU A N 1
ATOM 770 C CA . GLU A 1 94 ? -10.069 -9.799 11.007 1.00 97.44 94 GLU A CA 1
ATOM 771 C C . GLU A 1 94 ? -10.111 -10.170 12.499 1.00 97.44 94 GLU A C 1
ATOM 773 O O . GLU A 1 94 ? -10.968 -10.936 12.929 1.00 97.44 94 GLU A O 1
ATOM 778 N N . ARG A 1 95 ? -9.203 -9.618 13.314 1.00 97.69 95 ARG A N 1
ATOM 779 C CA . ARG A 1 95 ? -9.172 -9.828 14.773 1.00 97.69 95 ARG A CA 1
ATOM 780 C C . ARG A 1 95 ? -10.095 -8.889 15.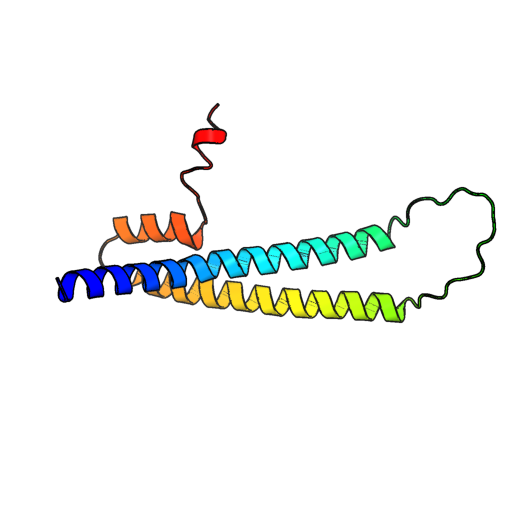547 1.00 97.69 95 ARG A C 1
ATOM 782 O O . ARG A 1 95 ? -10.188 -9.033 16.765 1.00 97.69 95 ARG A O 1
ATOM 789 N N . LEU A 1 96 ? -10.702 -7.904 14.888 1.00 97.06 96 LEU A N 1
ATOM 790 C CA . LEU A 1 96 ? -11.683 -7.033 15.527 1.00 97.06 96 LEU A CA 1
ATOM 791 C C . LEU A 1 96 ? -12.948 -7.837 15.878 1.00 97.06 96 LEU A C 1
ATOM 793 O O . LEU A 1 96 ? -13.249 -8.820 15.203 1.00 97.06 96 LEU A O 1
ATOM 797 N N . PRO A 1 97 ? -13.672 -7.468 16.945 1.00 96.44 97 PRO A N 1
ATOM 798 C CA . PRO A 1 97 ? -14.889 -8.175 17.338 1.00 96.44 97 PRO A CA 1
ATOM 799 C C . PRO A 1 97 ? -16.124 -7.764 16.520 1.00 96.44 97 PRO A C 1
ATOM 801 O O . PRO A 1 97 ? -17.050 -8.557 16.406 1.00 96.44 97 PRO A O 1
ATOM 804 N N . ASP A 1 98 ? -16.147 -6.543 15.980 1.00 98.06 98 ASP A N 1
ATOM 805 C CA . ASP A 1 98 ? -17.286 -5.975 15.255 1.00 98.06 98 ASP A CA 1
ATOM 806 C C . ASP A 1 98 ? -17.161 -6.237 13.745 1.00 98.06 98 ASP A C 1
ATOM 808 O O . ASP A 1 98 ? -16.214 -5.776 13.105 1.00 98.06 98 ASP A O 1
ATOM 812 N N . GLU A 1 99 ? -18.109 -6.988 13.184 1.00 96.94 99 GLU A N 1
ATOM 813 C CA . GLU A 1 99 ? -18.149 -7.325 11.756 1.00 96.94 99 GLU A CA 1
ATOM 814 C C . GLU A 1 99 ? -18.451 -6.105 10.872 1.00 96.94 99 GLU A C 1
ATOM 816 O O . GLU A 1 99 ? -17.841 -5.956 9.811 1.00 96.94 99 GLU A O 1
ATOM 821 N N . ASP A 1 100 ? -19.295 -5.174 11.325 1.00 96.44 100 ASP A N 1
ATOM 822 C CA . ASP A 1 100 ? -19.605 -3.964 10.555 1.00 96.44 100 ASP A CA 1
ATOM 823 C C . ASP A 1 100 ? -18.356 -3.072 10.449 1.00 96.44 100 ASP A C 1
ATOM 825 O O . ASP A 1 100 ? -18.039 -2.519 9.387 1.00 96.44 100 ASP A O 1
ATOM 829 N N . GLU A 1 101 ? -17.581 -2.968 11.536 1.00 95.69 101 GLU A N 1
ATOM 830 C CA . GLU A 1 101 ? -16.301 -2.255 11.527 1.00 95.69 101 GLU A CA 1
ATOM 831 C C . GLU A 1 101 ? -15.299 -2.916 10.569 1.00 95.69 101 GLU A C 1
ATOM 833 O O . GLU A 1 101 ? -14.608 -2.214 9.812 1.00 95.69 101 GLU A O 1
ATOM 838 N N . LYS A 1 102 ? -15.228 -4.255 10.559 1.00 97.38 102 LYS A N 1
ATOM 839 C CA . LYS A 1 102 ? -14.361 -4.987 9.627 1.00 97.38 102 LYS A CA 1
ATOM 840 C C . LYS A 1 102 ? -14.689 -4.651 8.189 1.00 97.38 102 LYS A C 1
ATOM 842 O O . LYS A 1 102 ? -13.782 -4.262 7.446 1.00 97.38 102 LYS A O 1
ATOM 847 N N . ASP A 1 103 ? -15.959 -4.748 7.815 1.00 96.12 103 ASP A N 1
ATOM 848 C CA . ASP A 1 103 ? -16.417 -4.482 6.457 1.00 96.12 103 ASP A CA 1
ATOM 849 C C . ASP A 1 103 ? -16.059 -3.061 6.030 1.00 96.12 103 ASP A C 1
ATOM 851 O O . ASP A 1 103 ? -15.410 -2.852 4.995 1.00 96.12 103 ASP A O 1
ATOM 855 N N . VAL A 1 104 ? -16.373 -2.068 6.866 1.00 95.50 104 VAL A N 1
ATOM 856 C CA . VAL A 1 104 ? -16.045 -0.664 6.591 1.00 95.50 104 VAL A CA 1
ATOM 857 C C . VAL A 1 104 ? -14.540 -0.478 6.370 1.00 95.50 104 VAL A C 1
ATOM 859 O O . VAL A 1 104 ? -14.127 0.194 5.414 1.00 95.50 104 VAL A O 1
ATOM 862 N N . LEU A 1 105 ? -13.690 -1.069 7.215 1.00 95.50 105 LEU A N 1
ATOM 863 C CA . LEU A 1 105 ? -12.235 -0.964 7.078 1.00 95.50 105 LEU A CA 1
ATOM 864 C C . LEU A 1 105 ? -11.710 -1.711 5.846 1.00 95.50 105 LEU A C 1
ATOM 866 O O . LEU A 1 105 ? -10.822 -1.198 5.153 1.00 95.50 105 LEU A O 1
ATOM 870 N N . MET A 1 106 ? -12.266 -2.881 5.542 1.00 96.31 106 MET A N 1
ATOM 871 C CA . MET A 1 106 ? -11.873 -3.720 4.415 1.00 96.31 106 MET A CA 1
ATOM 872 C C . MET A 1 106 ? -12.197 -3.034 3.085 1.00 96.31 106 MET A C 1
ATOM 874 O O . MET A 1 106 ? -11.317 -2.871 2.229 1.00 96.31 106 MET A O 1
ATOM 878 N N . TYR A 1 107 ? -13.417 -2.518 2.932 1.00 95.06 107 TYR A N 1
ATOM 879 C CA . TYR A 1 107 ? -13.812 -1.763 1.744 1.00 95.06 107 TYR A CA 1
ATOM 880 C C . TYR A 1 107 ? -13.000 -0.474 1.592 1.00 95.06 107 TYR A C 1
ATOM 882 O O . TYR A 1 107 ? -12.437 -0.193 0.525 1.00 95.06 107 TYR A O 1
ATOM 890 N N . ARG A 1 108 ? -12.855 0.296 2.673 1.00 93.56 108 ARG A N 1
ATOM 891 C CA . ARG A 1 108 ? -12.180 1.594 2.606 1.00 93.56 108 ARG A CA 1
ATOM 892 C C . ARG A 1 108 ? -10.679 1.476 2.360 1.00 93.56 108 ARG A C 1
ATOM 894 O O . ARG A 1 108 ? -10.133 2.214 1.539 1.00 93.56 108 ARG A O 1
ATOM 901 N N . TYR A 1 109 ? -9.990 0.593 3.080 1.00 95.19 109 TYR A N 1
ATOM 902 C CA . TYR A 1 109 ? -8.526 0.580 3.108 1.00 95.19 109 TYR A CA 1
ATOM 903 C C . TYR A 1 109 ? -7.893 -0.567 2.330 1.00 95.19 109 TYR A C 1
ATOM 905 O O . TYR A 1 109 ? -6.775 -0.381 1.861 1.00 95.19 109 TYR A O 1
ATOM 913 N N . ILE A 1 110 ? -8.569 -1.701 2.129 1.00 96.00 110 ILE A N 1
ATOM 914 C CA . ILE A 1 110 ? -8.023 -2.819 1.340 1.00 96.00 110 ILE A CA 1
ATOM 915 C C . ILE A 1 110 ? -8.549 -2.802 -0.093 1.00 96.00 110 ILE A C 1
ATOM 917 O O . ILE A 1 110 ? -7.751 -2.868 -1.035 1.00 96.00 110 ILE A O 1
ATOM 921 N N . LYS A 1 111 ? -9.865 -2.642 -0.284 1.00 94.31 111 LYS A N 1
ATOM 922 C CA . LYS A 1 111 ? -10.456 -2.462 -1.622 1.00 94.31 111 LYS A CA 1
ATOM 923 C C . LYS A 1 111 ? -10.205 -1.064 -2.191 1.00 94.31 111 LYS A C 1
ATOM 925 O O . LYS A 1 111 ? -10.328 -0.874 -3.396 1.00 94.31 111 LYS A O 1
ATOM 930 N N . LEU A 1 112 ? -9.770 -0.119 -1.349 1.00 91.69 112 LEU A N 1
ATOM 931 C CA . LEU A 1 112 ? -9.508 1.278 -1.716 1.00 91.69 112 LEU A CA 1
ATOM 932 C C . LEU A 1 112 ? -10.734 1.958 -2.347 1.00 91.69 112 LEU A C 1
ATOM 934 O O . LEU A 1 112 ? -10.588 2.831 -3.206 1.00 91.69 112 LEU A O 1
ATOM 938 N N . MET A 1 113 ? -11.934 1.561 -1.919 1.00 85.69 113 MET A N 1
ATOM 939 C CA . MET A 1 113 ? -13.179 2.175 -2.362 1.00 85.69 113 MET A CA 1
ATOM 940 C C . MET A 1 113 ? -13.303 3.532 -1.673 1.00 85.69 113 MET A C 1
ATOM 942 O O . MET A 1 113 ? -13.550 3.634 -0.472 1.00 85.69 113 MET A O 1
ATOM 946 N N . ASN A 1 114 ? -13.067 4.602 -2.430 1.00 68.88 114 ASN A N 1
ATOM 947 C CA . ASN A 1 114 ? -13.340 5.948 -1.951 1.00 68.88 114 ASN A CA 1
ATOM 948 C C . ASN A 1 114 ? -14.832 6.231 -2.140 1.00 68.88 114 ASN A C 1
ATOM 950 O O . ASN A 1 114 ? -15.294 6.291 -3.276 1.00 68.88 114 ASN A O 1
ATOM 954 N N . CYS A 1 115 ? -15.550 6.536 -1.058 1.00 49.16 115 CYS A N 1
ATOM 955 C CA . CYS A 1 115 ? -16.957 6.964 -1.103 1.00 49.16 115 CYS A CA 1
ATOM 956 C C . CYS A 1 115 ? -17.195 8.218 -1.978 1.00 49.16 115 CYS A C 1
ATOM 958 O O . CYS A 1 115 ? -18.328 8.526 -2.311 1.00 49.16 115 CYS A O 1
ATOM 960 N N . LYS A 1 116 ? -16.135 8.941 -2.376 1.00 50.38 116 LYS A N 1
ATOM 961 C CA . LYS A 1 116 ? -16.222 10.086 -3.298 1.00 50.38 116 LYS A CA 1
ATOM 962 C C . LYS A 1 116 ? -16.330 9.705 -4.782 1.00 50.38 116 LYS A C 1
ATOM 964 O O . LYS A 1 116 ? -16.740 10.552 -5.559 1.00 50.38 116 LYS A O 1
ATOM 969 N N . LEU A 1 117 ? -15.933 8.493 -5.186 1.00 48.66 117 LEU A N 1
ATOM 970 C CA . LEU A 1 117 ? -15.966 8.088 -6.602 1.00 48.66 117 LEU A CA 1
ATOM 971 C C . LEU A 1 117 ? -17.370 7.690 -7.075 1.00 48.66 117 LEU A C 1
ATOM 973 O O . LEU A 1 117 ? -17.677 7.895 -8.240 1.00 48.66 117 LEU A O 1
ATOM 977 N N . TYR A 1 118 ? -18.225 7.190 -6.181 1.00 51.84 118 TYR A N 1
ATOM 978 C CA . TYR A 1 118 ? -19.598 6.803 -6.526 1.00 51.84 118 TYR A CA 1
ATOM 979 C C . TYR A 1 118 ? -20.482 8.017 -6.845 1.00 51.84 118 TYR A C 1
ATOM 981 O O . TYR A 1 118 ? -21.195 8.006 -7.835 1.00 51.84 118 TYR A O 1
ATOM 989 N N . LEU A 1 119 ? -20.296 9.143 -6.144 1.00 47.62 119 LEU A N 1
ATOM 990 C CA . LEU A 1 119 ? -20.999 10.397 -6.466 1.00 47.62 119 LEU A CA 1
ATOM 991 C C . LEU A 1 119 ? -20.633 11.001 -7.838 1.00 47.62 119 LEU A C 1
ATOM 993 O O . LEU A 1 119 ? -21.309 11.922 -8.277 1.00 47.62 119 LEU A O 1
ATOM 997 N N . LEU A 1 120 ? -19.565 10.531 -8.495 1.00 51.59 120 LEU A N 1
ATOM 998 C CA . LEU A 1 120 ? -19.134 11.002 -9.820 1.00 51.59 120 LEU A CA 1
ATOM 999 C C . LEU A 1 120 ? -19.425 10.005 -10.952 1.00 51.59 120 LEU A C 1
ATOM 1001 O O . LEU A 1 120 ? -19.198 10.347 -12.107 1.00 51.59 120 LEU A O 1
ATOM 1005 N N . LEU A 1 121 ? -19.866 8.785 -10.636 1.00 48.44 121 LEU A N 1
ATOM 1006 C CA . LEU A 1 121 ? -20.208 7.753 -11.625 1.00 48.44 121 LEU A CA 1
ATOM 1007 C C . LEU A 1 121 ? -21.715 7.451 -11.676 1.00 48.44 121 LEU A C 1
ATOM 1009 O O . LEU A 1 121 ? -22.140 6.718 -12.562 1.00 48.44 121 LEU A O 1
ATOM 1013 N N . ASP A 1 122 ? -22.497 8.055 -10.776 1.00 46.22 122 ASP A N 1
ATOM 1014 C CA . ASP A 1 122 ? -23.965 8.017 -10.760 1.00 46.22 122 ASP A CA 1
ATOM 1015 C C . ASP A 1 122 ? -24.601 9.310 -11.344 1.00 46.22 122 ASP A C 1
ATOM 1017 O O . ASP A 1 122 ? -25.741 9.637 -11.013 1.00 46.22 122 ASP A O 1
ATOM 1021 N N . TYR A 1 123 ? -23.871 10.059 -12.189 1.00 43.50 123 TYR A N 1
ATOM 1022 C CA . TYR A 1 123 ? -24.340 11.253 -12.923 1.00 43.50 123 TYR A CA 1
ATOM 1023 C C . TYR A 1 123 ? -24.030 11.163 -14.418 1.00 43.50 123 TYR A C 1
ATOM 1025 O O . TYR A 1 123 ? -22.889 10.771 -14.756 1.00 43.50 123 TYR A O 1
#

Foldseek 3Di:
DVVVVVVVVVVVVVVVLLVQLVVLVVQLVVLVVVLVVLVCCVVCVDDPPPVDPDDDPPPDPVVSVVVSVVSVVSNVVSVVVNVVSLVVQLVVLVPDPDPVSSVVSCCCRVVVDDPVVVVVVVD

Sequence (123 aa):
MNQEKKDISEIELKKEYLKGYAKAVRQMKRSELKIKEMCLNRICPSVINDGMPHASSQNDLSSYAALLEQEEKRYMKYRYQRIKKCKAITDRIERLPDEDEKDVLMYRYIKLMNCKLYLLLDY